Protein 1LKK (pdb70)

GO terms:
  GO:0005515 protein binding (F, IPI)
  GO:0004713 protein tyrosine kinase activity (F, IDA)
  GO:0004715 non-membrane spanning protein tyrosine kinase activity (F, IDA)
  GO:0005737 cytoplasm (C, IDA)
  GO:0005886 plasma membrane (C, IDA)
  GO:0042110 T cell activation (P, IDA)
  GO:0160162 CD27 signaling pathway (P, IDA)
  GO:0050852 T cell receptor signaling pathway (P, IDA)
  GO:0051132 NK T cell activation (P, IDA)
  GO:0016004 phospholipase activator activity (F, IDA)
  GO:0035556 intracellular signal transduction (P, IMP)
  GO:0043274 phospholipase binding (F, IPI)
  GO:0019903 protein phosphatase binding (F, IPI)
  GO:0001772 immunological synapse (C, IDA)
  GO:0038094 Fc-gamma receptor signaling pathway (P, IDA)
  GO:0005886 plasma membrane (C, EXP)
  GO:0004713 protein tyrosine kinase activity (F, EXP)
  GO:0004713 protein tyrosine kinase activity (F, TAS)
  GO:0005829 cytosol (C, TAS)
  GO:0005886 plasma membrane (C, TAS)

Foldseek 3Di:
DPDDLQEDAAQDPVVQFVQCPDPPHDAQAKHKYQDPVDHPFIKIWGWHQDPPPGIGIDIATWDADVPAWTDRDPVDIGRDVVVVLVVQQVPVVPPRHRRDHYRDD

Radius of gyration: 13.08 Å; Cα contacts (8 Å, |Δi|>4): 204; chains: 2; bounding box: 32×37×24 Å

Secondary structure (DSSP, 8-state):
----TTB-TT--HHHHHHHHTSTT--TT-EEEEE-SSSTT-EEEEEEEEETTTEEEEEEEEEEEPTTS-EESSTTS-BSSHHHHHHHHHH--TTSSS---SBPP-/---

B-factor: mean 12.88, std 8.31, range [5.2, 56.22]

Nearest PDB structures (foldseek):
  1ijr-assembly1_A  TM=9.913E-01  e=4.663E-19  Homo sapiens
  1x27-assembly1_F  TM=9.809E-01  e=3.642E-19  Homo sapiens
  1qcf-assembly1_A  TM=9.757E-01  e=7.252E-16  Homo sapiens
  4tzi-assembly1_A  TM=9.577E-01  e=8.205E-16  Mus musculus
  7yqe-assembly2_B  TM=9.659E-01  e=5.818E-14  Homo sapiens

Sequence (108 aa)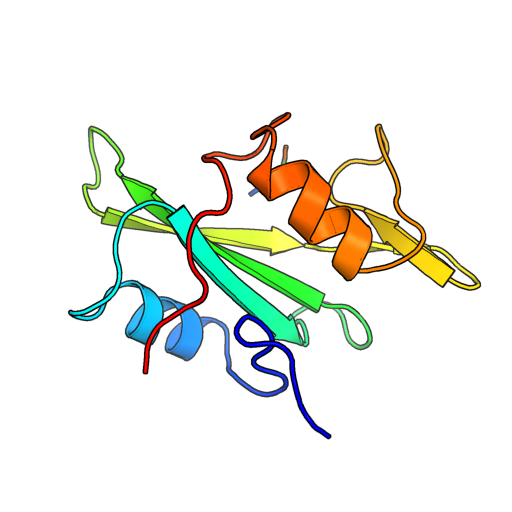:
LEPEPWFFKNLSRKDAERQLLAPGNTHGSFLIRESESTAGSFSLSVRDFDQNQGEVVKHYKIRNLDNGGFYISPRITFPGLHELVRHYTNASDGLCTRLSRPCQTEEI

CATH classification: 3.30.505.10

Structure (mmCIF, N/CA/C/O backbone):
data_1LKK
#
_entry.id   1LKK
#
_cell.length_a   81.840
_cell.length_b   45.040
_cell.length_c   26.750
_cell.angle_alpha   90.00
_cell.angle_beta   90.00
_cell.angle_gamma   90.00
#
_symmetry.space_group_name_H-M   'P 21 21 21'
#
loop_
_entity.id
_entity.type
_entity.pdbx_description
1 polymer 'HUMAN P56 TYROSINE KINASE'
2 polymer 'PHOSPHOTYROSYL PEPTIDE AC-PTYR-GLU-GLU-ILE'
3 non-polymer 'ACETYL GROUP'
4 water water
#
loop_
_atom_site.group_PDB
_atom_site.id
_atom_site.type_symbol
_atom_site.label_atom_id
_atom_site.label_alt_id
_atom_site.label_comp_id
_atom_site.label_asym_id
_atom_site.label_entity_id
_atom_site.label_seq_id
_atom_site.pdbx_PDB_ins_code
_atom_site.Cartn_x
_atom_site.Cartn_y
_atom_site.Cartn_z
_atom_site.occupancy
_atom_site.B_iso_or_equiv
_atom_site.auth_seq_id
_atom_site.auth_comp_id
_atom_site.auth_asym_id
_atom_site.auth_atom_id
_atom_site.pdbx_PDB_model_num
ATOM 1 N N . LEU A 1 1 ? 49.672 7.391 11.364 1.00 20.16 122 LEU A N 1
ATOM 2 C CA . LEU A 1 1 ? 50.030 7.561 12.734 1.00 20.25 122 LEU A CA 1
ATOM 3 C C . LEU A 1 1 ? 48.886 7.480 13.726 1.00 16.62 122 LEU A C 1
ATOM 4 O O . LEU A 1 1 ? 47.816 8.070 13.517 1.00 15.23 122 LEU A O 1
ATOM 22 N N . GLU A 1 2 ? 49.124 6.750 14.812 1.00 14.09 123 GLU A N 1
ATOM 23 C CA . GLU A 1 2 ? 48.215 6.514 15.890 1.00 12.65 123 GLU A CA 1
ATOM 24 C C . GLU A 1 2 ? 46.790 6.330 15.399 1.00 10.88 123 GLU A C 1
ATOM 25 O O . GLU A 1 2 ? 45.875 7.059 15.809 1.00 10.93 123 GLU A O 1
ATOM 37 N N . PRO A 1 3 ? 46.576 5.340 14.522 1.00 9.86 124 PRO A N 1
ATOM 38 C CA . PRO A 1 3 ? 45.182 5.138 14.041 1.00 8.89 124 PRO A CA 1
ATOM 39 C C . PRO A 1 3 ? 44.244 4.845 15.208 1.00 8.67 124 PRO A C 1
ATOM 40 O O . PRO A 1 3 ? 44.593 4.143 16.165 1.00 8.98 124 PRO A O 1
ATOM 51 N N . GLU A 1 4 ? 42.999 5.278 15.045 1.00 8.13 125 GLU A N 1
ATOM 52 C CA . GLU A 1 4 ? 41.898 4.881 15.933 1.00 7.86 125 GLU A CA 1
ATOM 53 C C . GLU A 1 4 ? 41.714 3.371 15.867 1.00 7.33 125 GLU A C 1
ATOM 54 O O . GLU A 1 4 ? 42.090 2.723 14.878 1.00 6.78 125 GLU A O 1
ATOM 66 N N . PRO A 1 5 ? 41.139 2.763 16.914 1.00 7.52 126 PRO A N 1
ATOM 67 C CA . PRO A 1 5 ? 41.020 1.295 16.924 1.00 7.65 126 PRO A CA 1
ATOM 68 C C . PRO A 1 5 ? 40.245 0.755 15.745 1.00 6.70 126 PRO A C 1
ATOM 69 O O . PRO A 1 5 ? 40.439 -0.402 15.356 1.00 7.76 126 PRO A O 1
ATOM 80 N N . TRP A 1 6 ? 39.335 1.537 15.160 1.00 6.34 127 TRP A N 1
ATOM 81 C CA . TRP A 1 6 ? 38.528 1.168 14.036 1.00 6.26 127 TRP A CA 1
ATOM 82 C C . TRP A 1 6 ? 39.168 1.429 12.681 1.00 6.05 127 TRP A C 1
ATOM 83 O O . TRP A 1 6 ? 38.577 1.044 11.658 1.00 6.42 127 TRP A O 1
ATOM 104 N N . PHE A 1 7 ? 40.312 2.111 12.616 1.00 6.10 128 PHE A N 1
ATOM 105 C CA . PHE A 1 7 ? 40.870 2.539 11.336 1.00 6.09 128 PHE A CA 1
ATOM 106 C C . PHE A 1 7 ? 41.948 1.556 10.846 1.00 6.07 128 PHE A C 1
ATOM 107 O O . PHE A 1 7 ? 43.015 1.459 11.467 1.00 6.46 128 PHE A O 1
ATOM 124 N N . PHE A 1 8 ? 41.667 0.908 9.728 1.00 6.02 129 PHE A N 1
ATOM 125 C CA . PHE A 1 8 ? 42.531 -0.096 9.096 1.00 5.97 129 PHE A CA 1
ATOM 126 C C . PHE A 1 8 ? 42.863 0.376 7.673 1.00 6.51 129 PHE A C 1
ATOM 127 O O . PHE A 1 8 ? 42.213 -0.021 6.701 1.00 6.75 129 PHE A O 1
ATOM 144 N N . LYS A 1 9 ? 43.804 1.320 7.573 1.00 6.75 130 LYS A N 1
ATOM 145 C CA . LYS A 1 9 ? 44.053 2.083 6.360 1.00 7.29 130 LYS A CA 1
ATOM 146 C C . LYS A 1 9 ? 44.075 1.226 5.099 1.00 7.12 130 LYS A C 1
ATOM 147 O O . LYS A 1 9 ? 43.422 1.564 4.096 1.00 7.85 130 LYS A O 1
ATOM 166 N N . ASN A 1 10 ? 44.943 0.241 5.084 1.00 7.01 131 ASN A N 1
ATOM 167 C CA . ASN A 1 10 ? 45.328 -0.526 3.924 1.00 8.08 131 ASN A CA 1
ATOM 168 C C . ASN A 1 10 ? 44.715 -1.917 3.842 1.00 7.62 131 ASN A C 1
ATOM 169 O O . ASN A 1 10 ? 45.111 -2.738 2.998 1.00 9.78 131 ASN A O 1
ATOM 180 N N . LEU A 1 11 ? 43.756 -2.208 4.720 1.00 6.77 132 LEU A N 1
ATOM 181 C CA . LEU A 1 11 ? 43.139 -3.539 4.720 1.00 6.60 132 LEU A CA 1
ATOM 182 C C . LEU A 1 11 ? 42.153 -3.642 3.576 1.00 6.26 132 LEU A C 1
ATOM 183 O O . LEU A 1 11 ? 41.268 -2.762 3.411 1.00 7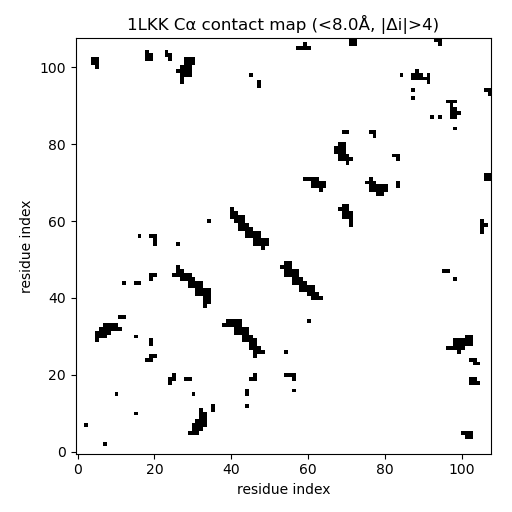.82 132 LEU A O 1
ATOM 199 N N . SER A 1 12 ? 42.207 -4.717 2.813 1.00 6.05 133 SER A N 1
ATOM 200 C CA . SER A 1 12 ? 41.311 -4.944 1.695 1.00 6.16 133 SER A CA 1
ATOM 201 C C . SER A 1 12 ? 39.889 -5.264 2.152 1.00 5.53 133 SER A C 1
ATOM 202 O O . SER A 1 12 ? 39.653 -5.687 3.288 1.00 5.92 133 SER A O 1
ATOM 210 N N . ARG A 1 13 ? 38.938 -5.185 1.210 1.00 6.02 134 ARG A N 1
ATOM 211 C CA . ARG A 1 13 ? 37.561 -5.644 1.473 1.00 6.21 134 ARG A CA 1
ATOM 212 C C . ARG A 1 13 ? 37.537 -7.086 1.952 1.00 5.72 134 ARG A C 1
ATOM 213 O O . ARG A 1 13 ? 36.871 -7.418 2.954 1.00 6.14 134 ARG A O 1
ATOM 252 N N . LYS A 1 14 ? 38.225 -7.987 1.254 1.00 5.90 135 LYS A N 1
ATOM 253 C CA . LYS A 1 14 ? 38.185 -9.391 1.638 1.00 6.11 135 LYS A CA 1
ATOM 254 C C . LYS A 1 14 ? 38.844 -9.670 2.979 1.00 5.93 135 LYS A C 1
ATOM 255 O O . LYS A 1 14 ? 38.343 -10.491 3.752 1.00 6.04 135 LYS A O 1
ATOM 274 N N . ASP A 1 15 ? 39.976 -9.005 3.271 1.00 5.65 136 ASP A N 1
ATOM 275 C CA . ASP A 1 15 ? 40.586 -9.211 4.595 1.00 5.48 136 ASP A CA 1
ATOM 276 C C . ASP A 1 15 ? 39.742 -8.602 5.702 1.00 5.71 136 ASP A C 1
ATOM 277 O O . ASP A 1 15 ? 39.710 -9.114 6.823 1.00 6.20 136 ASP A O 1
ATOM 286 N N . ALA A 1 16 ? 39.019 -7.505 5.418 1.00 5.81 137 ALA A N 1
ATOM 287 C CA . ALA A 1 16 ? 38.071 -6.940 6.410 1.00 5.88 137 ALA A CA 1
ATOM 288 C C . ALA A 1 16 ? 36.980 -7.968 6.725 1.00 5.79 137 ALA A C 1
ATOM 289 O O . ALA A 1 16 ? 36.625 -8.173 7.885 1.00 5.89 137 ALA A O 1
ATOM 296 N N . GLU A 1 17 ? 36.412 -8.586 5.680 1.00 6.00 138 GLU A N 1
ATOM 297 C CA . GLU A 1 17 ? 35.412 -9.638 5.909 1.00 6.20 138 GLU A CA 1
ATOM 298 C C . GLU A 1 17 ? 36.003 -10.770 6.747 1.00 6.31 138 GLU A C 1
ATOM 299 O O . GLU A 1 17 ? 35.389 -11.259 7.706 1.00 6.75 138 GLU A O 1
ATOM 311 N N . ARG A 1 18 ? 37.204 -11.194 6.369 1.00 6.21 139 ARG A N 1
ATOM 312 C CA . ARG A 1 18 ? 37.868 -12.320 7.016 1.00 6.63 139 ARG A CA 1
ATOM 313 C C . ARG A 1 18 ? 38.043 -12.070 8.507 1.00 6.39 139 ARG A C 1
ATOM 314 O O . ARG A 1 18 ? 37.787 -12.927 9.355 1.00 7.38 139 ARG A O 1
ATOM 335 N N . GLN A 1 19 ? 38.543 -10.871 8.853 1.00 6.47 140 GLN A N 1
ATOM 336 C CA . GLN A 1 19 ? 38.814 -10.544 10.250 1.00 6.49 140 GLN A CA 1
ATOM 337 C C . GLN A 1 19 ? 37.553 -10.280 11.024 1.00 6.27 140 GLN A C 1
ATOM 338 O O . GLN A 1 19 ? 37.378 -10.763 12.162 1.00 7.21 140 GLN A O 1
ATOM 352 N N . LEU A 1 20 ? 36.583 -9.570 10.440 1.00 5.82 141 LEU A N 1
ATOM 353 C CA . LEU A 1 20 ? 35.335 -9.303 11.155 1.00 6.35 141 LEU A CA 1
ATOM 354 C C . LEU A 1 20 ? 34.567 -10.578 11.468 1.00 6.47 141 LEU A C 1
ATOM 355 O O . LEU A 1 20 ? 33.854 -10.624 12.475 1.00 7.68 141 LEU A O 1
ATOM 371 N N . LEU A 1 21 ? 34.676 -11.591 10.605 1.00 6.23 142 LEU A N 1
ATOM 372 C CA . LEU A 1 21 ? 33.979 -12.864 10.788 1.00 7.25 142 LEU A CA 1
ATOM 373 C C . LEU A 1 21 ? 34.747 -13.837 11.654 1.00 7.67 142 LEU A C 1
ATOM 374 O O . LEU A 1 21 ? 34.242 -14.939 11.941 1.00 9.48 142 LEU A O 1
ATOM 390 N N . ALA A 1 22 ? 35.960 -13.503 12.063 1.00 7.51 143 ALA A N 1
ATOM 391 C CA . ALA A 1 22 ? 36.802 -14.390 12.855 1.00 7.92 143 ALA A CA 1
ATOM 392 C C . ALA A 1 22 ? 36.459 -14.307 14.333 1.00 8.72 143 ALA A C 1
ATOM 393 O O . ALA A 1 22 ? 35.832 -13.344 14.800 1.00 9.01 143 ALA A O 1
ATOM 400 N N . PRO A 1 23 ? 36.862 -15.321 15.099 1.00 10.36 144 PRO A N 1
ATOM 401 C CA . PRO A 1 23 ? 36.663 -15.290 16.551 1.00 10.35 144 PRO A CA 1
ATOM 402 C C . PRO A 1 23 ? 37.214 -14.035 17.190 1.00 9.39 144 PRO A C 1
ATOM 403 O O . PRO A 1 23 ? 38.239 -13.489 16.786 1.00 10.33 144 PRO A O 1
ATOM 414 N N . GLY A 1 24 ? 36.526 -13.563 18.234 1.00 9.20 145 GLY A N 1
ATOM 415 C CA . GLY A 1 24 ? 36.837 -12.350 18.930 1.0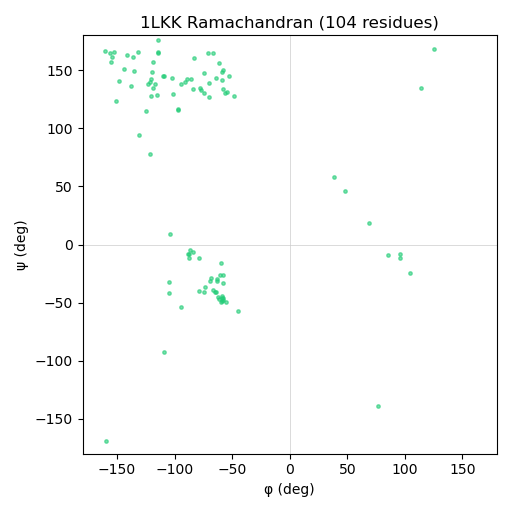0 10.26 145 GLY A CA 1
ATOM 416 C C . GLY A 1 24 ? 36.037 -11.146 18.454 1.00 10.35 145 GLY A C 1
ATOM 417 O O . GLY A 1 24 ? 36.096 -10.087 19.106 1.00 11.29 145 GLY A O 1
ATOM 421 N N . ASN A 1 25 ? 35.352 -11.284 17.340 1.00 9.75 146 ASN A N 1
ATOM 422 C CA . ASN A 1 25 ? 34.445 -10.268 16.810 1.00 9.48 146 ASN A CA 1
ATOM 423 C C . ASN A 1 25 ? 33.025 -10.797 16.848 1.00 9.80 146 ASN A C 1
ATOM 424 O O . ASN A 1 25 ? 32.774 -11.991 17.015 1.00 12.22 146 ASN A O 1
ATOM 435 N N . THR A 1 26 ? 32.069 -9.883 16.677 1.00 10.39 147 THR A N 1
ATOM 436 C CA . THR A 1 26 ? 30.659 -10.270 16.828 1.00 11.18 147 THR A CA 1
ATOM 437 C C . THR A 1 26 ? 29.760 -9.279 16.120 1.00 10.81 147 THR A C 1
ATOM 438 O O . THR A 1 26 ? 30.207 -8.436 15.345 1.00 9.99 147 THR A O 1
ATOM 449 N N . HIS A 1 27 ? 28.459 -9.383 16.354 1.00 13.02 148 HIS A N 1
ATOM 450 C CA . HIS A 1 27 ? 27.483 -8.473 15.766 1.00 13.35 148 HIS A CA 1
ATOM 451 C C . HIS A 1 27 ? 27.838 -7.024 16.074 1.00 10.34 148 HIS A C 1
ATOM 452 O O . HIS A 1 27 ? 28.082 -6.642 17.210 1.00 12.63 148 HIS A O 1
ATOM 466 N N . GLY A 1 28 ? 27.824 -6.175 15.035 1.00 8.48 149 GLY A N 1
ATOM 467 C CA . GLY A 1 28 ? 28.148 -4.775 15.210 1.00 8.54 149 GLY A CA 1
ATOM 468 C C . GLY A 1 28 ? 29.626 -4.456 15.143 1.00 7.03 149 GLY A C 1
ATOM 469 O O . GLY A 1 28 ? 30.000 -3.263 15.138 1.00 8.05 149 GLY A O 1
ATOM 473 N N . SER A 1 29 ? 30.503 -5.457 15.118 1.00 6.71 150 SER A N 1
ATOM 474 C CA . SER A 1 29 ? 31.944 -5.162 14.990 1.00 6.45 150 SER A CA 1
ATOM 475 C C . SER A 1 29 ? 32.210 -4.512 13.638 1.00 5.97 150 SER A C 1
ATOM 476 O O . SER A 1 29 ? 31.550 -4.818 12.625 1.00 6.59 150 SER A O 1
ATOM 484 N N . PHE A 1 30 ? 33.136 -3.557 13.608 1.00 5.81 151 PHE A N 1
ATOM 485 C CA . PHE A 1 30 ? 33.288 -2.734 12.397 1.00 5.59 151 PHE A CA 1
ATOM 486 C C . PHE A 1 30 ? 34.702 -2.195 12.250 1.00 5.45 151 PHE A C 1
ATOM 487 O O . PHE A 1 30 ? 35.522 -2.188 13.167 1.00 5.86 151 PHE A O 1
ATOM 504 N N . LEU A 1 31 ? 34.961 -1.701 11.029 1.00 5.22 152 LEU A N 1
ATOM 505 C CA . LEU A 1 31 ? 36.184 -0.975 10.736 1.00 5.32 152 LEU A CA 1
ATOM 506 C C . LEU A 1 31 ? 35.913 -0.037 9.540 1.00 5.24 152 LEU A C 1
ATOM 507 O O . LEU A 1 31 ? 34.932 -0.195 8.808 1.00 5.40 152 LEU A O 1
ATOM 523 N N . ILE A 1 32 ? 36.796 0.945 9.403 1.00 5.56 153 ILE A N 1
ATOM 524 C CA . ILE A 1 32 ? 36.868 1.823 8.240 1.00 5.38 153 ILE A CA 1
ATOM 525 C C . ILE A 1 32 ? 38.242 1.641 7.597 1.00 5.26 153 ILE A C 1
ATOM 526 O O . ILE A 1 32 ? 39.252 1.550 8.305 1.00 5.75 153 ILE A O 1
ATOM 542 N N . ARG A 1 33 ? 38.240 1.522 6.270 1.00 5.27 154 ARG A N 1
ATOM 543 C CA . ARG A 1 33 ? 39.424 1.264 5.473 1.00 5.65 154 ARG A CA 1
ATOM 544 C C . ARG A 1 33 ? 39.415 2.162 4.245 1.00 5.49 154 ARG A C 1
ATOM 545 O O . ARG A 1 33 ? 38.338 2.679 3.854 1.00 5.91 154 ARG A O 1
ATOM 566 N N . GLU A 1 34 ? 40.549 2.360 3.590 1.00 5.70 155 GLU A N 1
ATOM 567 C CA . GLU A 1 34 ? 40.510 3.028 2.272 1.00 6.15 155 GLU A CA 1
ATOM 568 C C . GLU A 1 34 ? 39.627 2.219 1.336 1.00 5.91 155 GLU A C 1
ATOM 569 O O . GLU A 1 34 ? 39.665 0.987 1.320 1.00 7.35 155 GLU A O 1
ATOM 581 N N . SER A 1 35 ? 38.856 2.909 0.503 1.00 5.96 156 SER A N 1
ATOM 582 C CA . SER A 1 35 ? 38.009 2.239 -0.484 1.00 6.14 156 SER A CA 1
ATOM 583 C C . SER A 1 35 ? 38.875 1.608 -1.588 1.00 6.40 156 SER A C 1
ATOM 584 O O . SER A 1 35 ? 39.778 2.247 -2.120 1.00 7.41 156 SER A O 1
ATOM 592 N N . GLU A 1 36 ? 38.494 0.397 -1.993 1.00 6.44 157 GLU A N 1
ATOM 593 C CA . GLU A 1 36 ? 39.066 -0.234 -3.177 1.00 7.22 157 GLU A CA 1
ATOM 594 C C . GLU A 1 36 ? 38.310 0.143 -4.442 1.00 7.33 157 GLU A C 1
ATOM 595 O O . GLU A 1 36 ? 38.770 -0.167 -5.550 1.00 10.22 157 GLU A O 1
ATOM 607 N N . SER A 1 37 ? 37.181 0.829 -4.309 1.00 6.73 158 SER A N 1
ATOM 608 C CA . SER A 1 37 ? 36.358 1.182 -5.461 1.00 6.70 158 SER A CA 1
ATOM 609 C C . SER A 1 37 ? 36.465 2.650 -5.860 1.00 7.01 158 SER A C 1
ATOM 610 O O . SER A 1 37 ? 36.347 2.959 -7.065 1.00 7.59 158 SER A O 1
ATOM 618 N N . THR A 1 38 ? 36.678 3.535 -4.912 1.00 7.74 159 THR A N 1
ATOM 619 C CA . THR A 1 38 ? 36.652 4.978 -5.119 1.00 8.08 159 THR A CA 1
ATOM 620 C C . THR A 1 38 ? 37.894 5.626 -4.502 1.00 7.70 159 THR A C 1
ATOM 621 O O . THR A 1 38 ? 37.979 5.807 -3.296 1.00 8.23 159 THR A O 1
ATOM 632 N N . ALA A 1 39 ? 38.912 5.806 -5.349 1.00 7.93 160 ALA A N 1
ATOM 633 C CA . ALA A 1 39 ? 40.214 6.274 -4.878 1.00 8.27 160 ALA A CA 1
ATOM 634 C C . ALA A 1 39 ? 40.061 7.602 -4.139 1.00 7.94 160 ALA A C 1
ATOM 635 O O . ALA A 1 39 ? 39.431 8.542 -4.658 1.00 9.67 160 ALA A O 1
ATOM 642 N N . GLY A 1 40 ? 40.639 7.694 -2.958 1.00 7.70 161 GLY A N 1
ATOM 643 C CA . GLY A 1 40 ? 40.585 8.903 -2.150 1.00 7.98 161 GLY A CA 1
ATOM 644 C C . GLY A 1 40 ? 39.491 8.925 -1.105 1.00 7.28 161 GLY A C 1
ATOM 645 O O . GLY A 1 40 ? 39.454 9.855 -0.289 1.00 7.62 161 GLY A O 1
ATOM 649 N N . SER A 1 41 ? 38.605 7.936 -1.133 1.00 7.09 162 SER A N 1
ATOM 650 C CA . SER A 1 41 ? 37.507 7.804 -0.205 1.00 6.62 162 SER A CA 1
ATOM 651 C C . SER A 1 41 ? 37.682 6.548 0.672 1.00 6.01 162 SER A C 1
ATOM 652 O O . SER A 1 41 ? 38.634 5.783 0.473 1.00 6.16 162 SER A O 1
ATOM 665 N N . PHE A 1 42 ? 36.771 6.388 1.617 1.00 6.11 163 PHE A N 1
ATOM 666 C CA . PHE A 1 42 ? 36.785 5.308 2.580 1.00 5.59 163 PHE A CA 1
ATOM 667 C C . PHE A 1 42 ? 35.537 4.423 2.487 1.00 5.63 163 PHE A C 1
ATOM 668 O O . PHE A 1 42 ? 34.489 4.854 1.985 1.00 6.81 163 PHE A O 1
ATOM 685 N N . SER A 1 43 ? 35.685 3.194 2.975 1.00 5.49 164 SER A N 1
ATOM 686 C CA . SER A 1 43 ? 34.594 2.235 3.088 1.00 5.33 164 SER A CA 1
ATOM 687 C C . SER A 1 43 ? 34.418 1.818 4.557 1.00 5.20 164 SER A C 1
ATOM 688 O O . SER A 1 43 ? 35.403 1.644 5.270 1.00 5.76 164 SER A O 1
ATOM 696 N N . LEU A 1 44 ? 33.154 1.650 4.928 1.00 5.23 165 LEU A N 1
ATOM 697 C CA . LEU A 1 44 ? 32.772 1.121 6.251 1.00 5.32 165 LEU A CA 1
ATOM 698 C C . LEU A 1 44 ? 32.388 -0.368 6.085 1.00 5.58 165 LEU A C 1
ATOM 699 O O . LEU A 1 44 ? 31.554 -0.683 5.236 1.00 6.38 165 LEU A O 1
ATOM 715 N N . SER A 1 45 ? 32.964 -1.206 6.920 1.00 5.51 166 SER A N 1
ATOM 716 C CA . SER A 1 45 ? 32.649 -2.645 6.926 1.00 5.59 166 SER A CA 1
ATOM 717 C C . SER A 1 45 ? 32.109 -3.011 8.316 1.00 5.53 166 SER A C 1
ATOM 718 O O . SER A 1 45 ? 32.732 -2.673 9.323 1.00 6.14 166 SER A O 1
ATOM 726 N N . VAL A 1 46 ? 30.940 -3.652 8.348 1.00 6.27 167 VAL A N 1
ATOM 727 C CA . VAL A 1 46 ? 30.262 -3.966 9.608 1.00 6.58 167 VAL A CA 1
ATOM 728 C C . VAL A 1 46 ? 29.687 -5.382 9.582 1.00 6.27 167 VAL A C 1
ATOM 729 O O . VAL A 1 46 ? 29.074 -5.809 8.598 1.00 7.50 167 VAL A O 1
ATOM 742 N N . ARG A 1 47 ? 29.871 -6.098 10.689 1.00 7.15 168 ARG A N 1
ATOM 743 C CA . ARG A 1 47 ? 29.303 -7.434 10.839 1.00 7.33 168 ARG A CA 1
ATOM 744 C C . ARG A 1 47 ? 27.856 -7.362 11.326 1.00 7.99 168 ARG A C 1
ATOM 745 O O . ARG A 1 47 ? 27.538 -6.618 12.275 1.00 9.07 168 ARG A O 1
ATOM 766 N N . ASP A 1 48 ? 27.001 -8.129 10.691 1.00 9.85 169 ASP A N 1
ATOM 767 C CA . ASP A 1 48 ? 25.560 -8.160 11.022 1.00 12.68 169 ASP A CA 1
ATOM 768 C C . ASP A 1 48 ? 25.110 -9.606 11.158 1.00 16.92 169 ASP A C 1
ATOM 769 O O . ASP A 1 48 ? 25.837 -10.539 10.869 1.00 19.61 169 ASP A O 1
ATOM 778 N N . PHE A 1 49 ? 23.924 -9.793 11.742 1.00 19.76 170 PHE A N 1
ATOM 779 C CA . PHE A 1 49 ? 23.392 -11.155 11.930 1.00 21.93 170 PHE A CA 1
ATOM 780 C C . PHE A 1 49 ? 21.991 -11.181 11.267 1.00 23.75 170 PHE A C 1
ATOM 781 O O . PHE A 1 49 ? 21.196 -10.291 11.604 1.00 24.28 170 PHE A O 1
ATOM 798 N N . ASP A 1 50 ? 21.879 -11.974 10.236 1.00 27.72 171 ASP A N 1
ATOM 799 C CA . ASP A 1 50 ? 20.675 -12.117 9.411 1.00 29.96 171 ASP A CA 1
ATOM 800 C C . ASP A 1 50 ? 19.940 -13.410 9.785 1.00 31.58 171 ASP A C 1
ATOM 801 O O . ASP A 1 50 ? 20.599 -14.401 10.124 1.00 33.49 171 ASP A O 1
ATOM 810 N N . GLN A 1 51 ? 18.625 -13.377 9.771 1.00 35.17 172 GLN A N 1
ATOM 811 C CA . GLN A 1 51 ? 17.802 -14.555 10.064 1.00 37.45 172 GLN A CA 1
ATOM 812 C C . GLN A 1 51 ? 18.138 -15.696 9.091 1.00 38.62 172 GLN A C 1
ATOM 813 O O . GLN A 1 51 ? 17.984 -16.871 9.423 1.00 41.68 172 GLN A O 1
ATOM 827 N N . ASN A 1 52 ? 18.489 -15.321 7.866 1.00 41.51 173 ASN A N 1
ATOM 828 C CA . ASN A 1 52 ? 18.639 -16.294 6.784 1.00 42.42 173 ASN A CA 1
ATOM 829 C C . ASN A 1 52 ? 20.080 -16.752 6.622 1.00 41.96 173 ASN A C 1
ATOM 830 O O . ASN A 1 52 ? 20.355 -17.948 6.465 1.00 44.60 173 ASN A O 1
ATOM 841 N N . GLN A 1 53 ? 20.984 -15.785 6.465 1.00 40.83 174 GLN A N 1
ATOM 842 C CA . GLN A 1 53 ? 22.360 -16.052 6.146 1.00 39.66 174 GLN A CA 1
ATOM 843 C C . GLN A 1 53 ? 23.236 -16.293 7.351 1.00 38.48 174 GLN A C 1
ATOM 844 O O . GLN A 1 53 ? 24.422 -16.616 7.208 1.00 37.89 174 GLN A O 1
ATOM 858 N N . GLY A 1 54 ? 22.725 -16.010 8.553 1.00 34.57 175 GLY A N 1
ATOM 859 C CA . GLY A 1 54 ? 23.596 -16.060 9.733 1.00 32.05 175 GLY A CA 1
ATOM 860 C C . GLY A 1 54 ? 24.494 -14.846 9.812 1.00 30.07 175 GLY A C 1
ATOM 861 O O . GLY A 1 54 ? 24.088 -13.704 9.577 1.00 27.15 175 GLY A O 1
ATOM 865 N N . GLU A 1 55 ? 25.753 -15.047 10.187 1.00 24.21 176 GLU A N 1
ATOM 866 C CA . GLU A 1 55 ? 26.665 -13.880 10.299 1.00 22.80 176 GLU A CA 1
ATOM 867 C C . GLU A 1 55 ? 27.122 -13.465 8.889 1.00 19.41 176 GLU A C 1
ATOM 868 O O 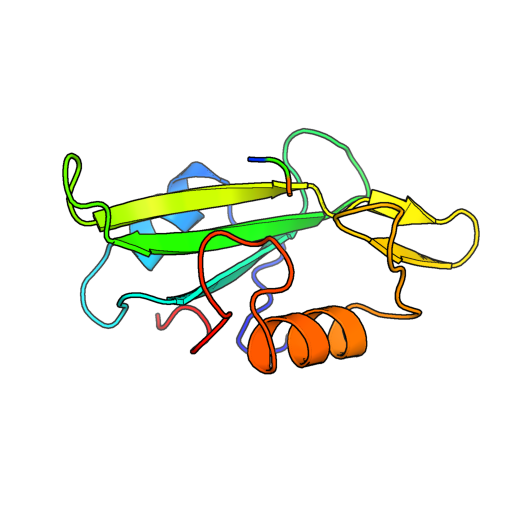. GLU A 1 55 ? 27.595 -14.293 8.121 1.00 18.44 176 GLU A O 1
ATOM 880 N N . VAL A 1 56 ? 27.090 -12.176 8.621 1.00 14.74 177 VAL A N 1
ATOM 881 C CA . VAL A 1 56 ? 27.559 -11.633 7.338 1.00 14.84 177 VAL A CA 1
ATOM 882 C C . VAL A 1 56 ? 28.287 -10.307 7.571 1.00 11.55 177 VAL A C 1
ATOM 883 O O . VAL A 1 56 ? 28.158 -9.725 8.646 1.00 12.62 177 VAL A O 1
ATOM 896 N N . VAL A 1 57 ? 29.053 -9.842 6.618 1.00 9.80 178 VAL A N 1
ATOM 897 C CA . VAL A 1 57 ? 29.656 -8.507 6.639 1.00 8.24 178 VAL A CA 1
ATOM 898 C C . VAL A 1 57 ? 29.075 -7.678 5.485 1.00 7.59 178 VAL A C 1
ATOM 899 O O . VAL A 1 57 ? 28.990 -8.141 4.349 1.00 10.19 178 VAL A O 1
ATOM 912 N N . LYS A 1 58 ? 28.605 -6.497 5.819 1.00 7.07 179 LYS A N 1
ATOM 913 C CA . LYS A 1 58 ? 28.058 -5.519 4.911 1.00 6.82 179 LYS A CA 1
ATOM 914 C C . LYS A 1 58 ? 29.015 -4.340 4.788 1.00 6.29 179 LYS A C 1
ATOM 915 O O . LYS A 1 58 ? 29.683 -3.984 5.764 1.00 7.58 179 LYS A O 1
ATOM 934 N N . HIS A 1 59 ? 29.073 -3.765 3.593 1.00 6.09 180 HIS A N 1
ATOM 935 C CA . HIS A 1 59 ? 29.977 -2.643 3.333 1.00 5.79 180 HIS A CA 1
ATOM 936 C C . HIS A 1 59 ? 29.162 -1.433 2.858 1.00 5.84 180 HIS A C 1
ATOM 937 O O . HIS A 1 59 ? 28.258 -1.591 2.021 1.00 6.41 180 HIS A O 1
ATOM 951 N N . TYR A 1 60 ? 29.541 -0.252 3.325 1.00 5.95 181 TYR A N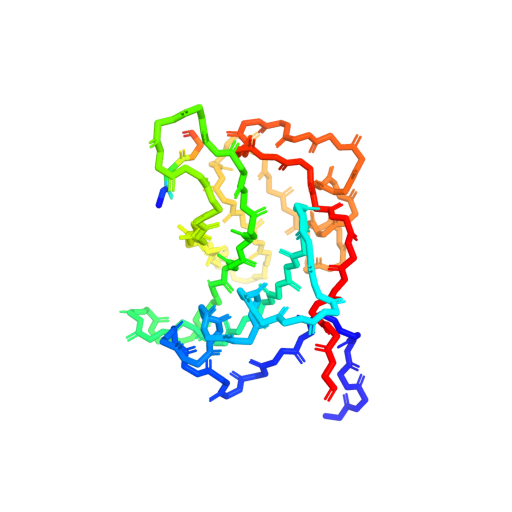 1
ATOM 952 C CA . TYR A 1 60 ? 28.934 1.014 2.933 1.00 6.13 181 TYR A CA 1
ATOM 953 C C . TYR A 1 60 ? 29.995 1.949 2.370 1.00 5.92 181 TYR A C 1
ATOM 954 O O . TYR A 1 60 ? 31.088 2.061 2.936 1.00 6.62 181 TYR A O 1
ATOM 972 N N . LYS A 1 61 ? 29.673 2.654 1.296 1.00 6.22 182 LYS A N 1
ATOM 973 C CA . LYS A 1 61 ? 30.552 3.710 0.805 1.00 6.40 182 LYS A CA 1
ATOM 974 C C . LYS A 1 61 ? 30.447 4.937 1.711 1.00 6.53 182 LYS A C 1
ATOM 975 O O . LYS A 1 61 ? 29.333 5.420 1.976 1.00 7.87 182 LYS A O 1
ATOM 994 N N . ILE A 1 62 ? 31.574 5.466 2.148 1.00 6.21 183 ILE A N 1
ATOM 995 C CA . ILE A 1 62 ? 31.590 6.794 2.778 1.00 6.40 183 ILE A CA 1
ATOM 996 C C . ILE A 1 62 ? 31.990 7.801 1.699 1.00 6.70 183 ILE A C 1
ATOM 997 O O . ILE A 1 62 ? 33.063 7.704 1.083 1.00 7.20 183 IL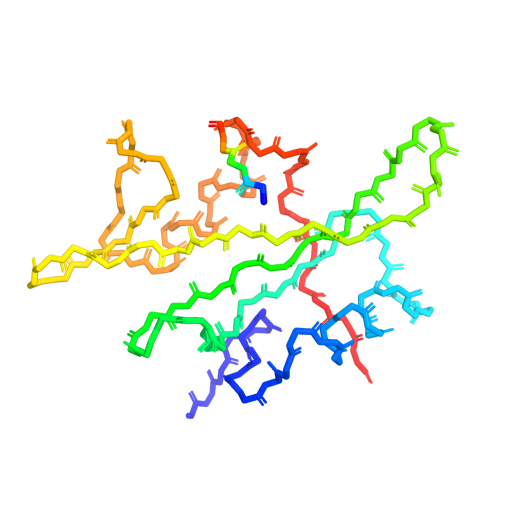E A O 1
ATOM 1013 N N . ARG A 1 63 ? 31.072 8.712 1.398 1.00 7.52 184 ARG A N 1
ATOM 1014 C CA . ARG A 1 63 ? 31.277 9.736 0.361 1.00 8.27 184 ARG A CA 1
ATOM 1015 C C . ARG A 1 63 ? 32.015 10.944 0.980 1.00 7.77 184 ARG A C 1
ATOM 1016 O O . ARG A 1 63 ? 31.715 11.355 2.118 1.00 8.61 184 ARG A O 1
ATOM 1037 N N . ASN A 1 64 ? 32.915 11.536 0.226 1.00 8.18 185 ASN A N 1
ATOM 1038 C CA . ASN A 1 64 ? 33.602 12.774 0.609 1.00 8.48 185 ASN A CA 1
ATOM 1039 C C . ASN A 1 64 ? 32.807 13.983 0.085 1.00 9.15 185 ASN A C 1
ATOM 1040 O O . ASN A 1 64 ? 32.296 13.957 -1.028 1.00 12.47 185 ASN A O 1
ATOM 1051 N N . LEU A 1 65 ? 32.722 15.024 0.904 1.00 9.05 186 LEU A N 1
ATOM 1052 C CA . LEU A 1 65 ? 32.251 16.335 0.469 1.00 9.49 186 LEU A CA 1
ATOM 1053 C C . LEU A 1 65 ? 33.462 17.146 -0.039 1.00 9.72 186 LEU A C 1
ATOM 1054 O O . LEU A 1 65 ? 34.533 17.103 0.534 1.00 9.72 186 LEU A O 1
ATOM 1070 N N . ASP A 1 66 ? 33.214 17.910 -1.105 1.00 9.93 187 ASP A N 1
ATOM 1071 C CA . ASP A 1 66 ? 34.285 18.794 -1.578 1.00 10.10 187 ASP A CA 1
ATOM 1072 C C . ASP A 1 66 ? 34.662 19.706 -0.396 1.00 9.32 187 ASP A C 1
ATOM 1073 O O . ASP A 1 66 ? 33.790 20.268 0.269 1.00 10.20 187 ASP A O 1
ATOM 1082 N N . ASN A 1 67 ? 35.947 19.859 -0.160 1.00 8.92 188 ASN A N 1
ATOM 1083 C CA . ASN A 1 67 ? 36.475 20.736 0.853 1.00 7.57 188 ASN A CA 1
ATOM 1084 C C . ASN A 1 67 ? 36.211 20.290 2.268 1.00 7.42 188 ASN A C 1
ATOM 1085 O O . ASN A 1 67 ? 36.415 21.057 3.220 1.00 7.87 188 ASN A O 1
ATOM 1096 N N . GLY A 1 68 ? 35.885 19.005 2.447 1.00 7.95 189 GLY A N 1
ATOM 1097 C CA . GLY A 1 68 ? 35.892 18.377 3.747 1.00 7.95 189 GLY A CA 1
ATOM 1098 C C . GLY A 1 68 ? 34.508 17.964 4.223 1.00 7.81 189 GLY A C 1
ATOM 1099 O O . GLY A 1 68 ? 33.581 18.770 4.229 1.00 8.71 189 GLY A O 1
ATOM 1103 N N . GLY A 1 69 ? 34.451 16.743 4.744 1.00 8.26 190 GLY A N 1
ATOM 1104 C CA . GLY A 1 69 ? 33.265 16.167 5.333 1.00 8.48 190 GLY A CA 1
ATOM 1105 C C . GLY A 1 69 ? 32.921 14.820 4.688 1.00 7.63 190 GLY A C 1
ATOM 1106 O O . GLY A 1 69 ? 33.468 14.456 3.647 1.00 7.58 190 GLY A O 1
ATOM 1110 N N . PHE A 1 70 ? 31.993 14.120 5.342 1.00 7.19 191 PHE A N 1
ATOM 1111 C CA . PHE A 1 70 ? 31.717 12.730 4.989 1.00 7.14 191 PHE A CA 1
ATOM 1112 C C . PHE A 1 70 ? 30.226 12.439 5.139 1.00 7.56 191 PHE A C 1
ATOM 1113 O O . PHE A 1 70 ? 29.575 12.999 6.039 1.00 8.38 191 PHE A O 1
ATOM 1130 N N . TYR A 1 71 ? 29.709 11.499 4.356 1.00 7.31 192 TYR A N 1
ATOM 1131 C CA . TYR A 1 71 ? 28.362 11.010 4.545 1.00 8.07 192 TYR A CA 1
ATOM 1132 C C . TYR A 1 71 ? 28.204 9.601 3.982 1.00 7.56 192 TYR A C 1
ATOM 1133 O O . TYR A 1 71 ? 28.917 9.209 3.078 1.00 8.35 192 TYR A O 1
ATOM 1166 N N . ILE A 1 72 ? 27.198 8.894 4.498 1.00 7.79 193 ILE A N 1
ATOM 1167 C CA . ILE A 1 72 ? 26.738 7.648 3.907 1.00 8.19 193 ILE A CA 1
ATOM 1168 C C . ILE A 1 72 ? 25.420 7.833 3.159 1.00 9.19 193 ILE A C 1
ATOM 1169 O O . ILE A 1 72 ? 25.245 7.330 2.055 1.00 10.84 193 ILE A O 1
ATOM 1185 N N . SER A 1 73 ? 24.526 8.601 3.768 1.00 10.47 194 SER A N 1
ATOM 1186 C CA . SER A 1 73 ? 23.349 9.126 3.118 1.00 12.65 194 SER A CA 1
ATOM 1187 C C . SER A 1 73 ? 23.375 10.658 3.062 1.00 13.37 194 SER A C 1
ATOM 1188 O O . SER A 1 73 ? 23.793 11.290 4.031 1.00 12.54 194 SER A O 1
ATOM 1196 N N . PRO A 1 74 ? 22.976 11.262 1.942 1.00 16.15 195 PRO A N 1
ATOM 1197 C CA . PRO A 1 74 ? 22.965 12.731 1.851 1.00 17.99 195 PRO A CA 1
ATOM 1198 C C . PRO A 1 74 ? 22.075 13.372 2.889 1.00 17.11 195 PRO A C 1
ATOM 1199 O O . PRO A 1 74 ? 22.159 14.595 3.127 1.00 21.93 195 PRO A O 1
ATOM 1210 N N . ARG A 1 75 ? 21.192 12.617 3.511 1.00 18.38 196 ARG A N 1
ATOM 1211 C CA . ARG A 1 75 ? 20.309 13.146 4.534 1.00 18.89 196 ARG A CA 1
ATOM 1212 C C . ARG A 1 75 ? 21.053 13.708 5.717 1.00 17.83 196 ARG A C 1
ATOM 1213 O O . ARG A 1 75 ? 20.521 14.548 6.447 1.00 19.49 196 ARG A O 1
ATOM 1234 N N . ILE A 1 76 ? 22.276 13.225 5.982 1.00 14.90 197 ILE A N 1
ATOM 1235 C CA . ILE A 1 76 ? 23.024 13.725 7.109 1.00 13.56 197 ILE A CA 1
ATOM 1236 C C . ILE A 1 76 ? 24.524 13.633 6.832 1.00 10.82 197 ILE A C 1
ATOM 1237 O O . ILE A 1 76 ? 25.034 12.571 6.471 1.00 9.94 197 ILE A O 1
ATOM 1253 N N . THR A 1 77 ? 25.200 14.750 6.929 1.00 9.96 198 THR A N 1
ATOM 1254 C CA . THR A 1 77 ? 26.649 14.800 6.704 1.00 9.50 198 THR A CA 1
ATOM 1255 C C . THR A 1 77 ? 27.359 15.158 8.009 1.00 8.80 198 THR A C 1
ATOM 1256 O O . THR A 1 77 ? 26.765 15.639 8.966 1.00 10.20 198 THR A O 1
ATOM 1267 N N . PHE A 1 78 ? 28.686 14.917 8.018 1.00 7.96 199 PHE A N 1
ATOM 1268 C CA . PHE A 1 78 ? 29.519 15.104 9.190 1.00 8.13 199 PHE A CA 1
ATOM 1269 C C . PHE A 1 78 ? 30.814 15.818 8.805 1.00 8.07 199 PHE A C 1
ATOM 1270 O O . PHE A 1 78 ? 31.353 15.613 7.717 1.00 8.86 199 PHE A O 1
ATOM 1287 N N . PRO A 1 79 ? 31.367 16.603 9.746 1.00 7.99 200 PRO A N 1
ATOM 1288 C CA . PRO A 1 79 ? 32.646 17.266 9.411 1.00 8.15 200 PRO A CA 1
ATOM 1289 C C . PRO A 1 79 ? 33.849 16.355 9.513 1.00 7.26 200 PRO A C 1
ATOM 1290 O O . PRO A 1 79 ? 34.953 16.723 9.023 1.00 7.54 200 PRO A O 1
ATOM 1301 N N . GLY A 1 80 ? 33.712 15.182 10.092 1.00 7.56 201 GLY A N 1
ATOM 1302 C CA . GLY A 1 80 ? 34.818 14.254 10.256 1.00 6.67 201 GLY A CA 1
ATOM 1303 C C . GLY A 1 80 ? 34.325 12.837 10.502 1.00 6.45 201 GLY A C 1
ATOM 1304 O O . GLY A 1 80 ? 33.165 12.593 10.799 1.00 7.05 201 GLY A O 1
ATOM 1308 N N . LEU A 1 81 ? 35.269 11.893 10.380 1.00 6.37 202 LEU A N 1
ATOM 1309 C CA . LEU A 1 81 ? 34.950 10.492 10.649 1.00 6.49 202 LEU A CA 1
ATOM 1310 C C . LEU A 1 81 ? 34.671 10.256 12.120 1.00 6.69 202 LEU A C 1
ATOM 1311 O O . LEU A 1 81 ? 33.878 9.348 12.458 1.00 6.90 202 LEU A O 1
ATOM 1327 N N . HIS A 1 82 ? 35.266 11.034 13.039 1.00 7.16 203 HIS A N 1
ATOM 1328 C CA . HIS A 1 82 ? 34.907 10.847 14.461 1.00 7.71 203 HIS A CA 1
ATOM 1329 C C . HIS A 1 82 ? 33.423 11.072 14.676 1.00 7.87 203 HIS A C 1
ATOM 1330 O O . HIS A 1 82 ? 32.749 10.309 15.382 1.00 7.64 203 HIS A O 1
ATOM 1344 N N . GLU A 1 83 ? 32.901 12.168 14.094 1.00 7.71 204 GLU A N 1
ATOM 1345 C CA . GLU A 1 83 ? 31.478 12.471 14.236 1.00 7.60 204 GLU A CA 1
ATOM 1346 C C . GLU A 1 83 ? 30.612 11.407 13.575 1.00 7.27 204 GLU A C 1
ATOM 1347 O O . GLU A 1 83 ? 29.538 11.040 14.095 1.00 7.42 204 GLU A O 1
ATOM 1359 N N . LEU A 1 84 ? 31.023 10.937 12.400 1.00 6.92 205 LEU A N 1
ATOM 1360 C CA . LEU A 1 84 ? 30.270 9.883 11.688 1.00 6.51 205 LEU A CA 1
ATOM 1361 C C . LEU A 1 84 ? 30.191 8.625 12.554 1.00 6.50 205 LEU A C 1
ATOM 1362 O O . LEU A 1 84 ? 29.105 8.037 12.744 1.00 6.63 205 LEU A O 1
ATOM 1378 N N . VAL A 1 85 ? 31.345 8.191 13.087 1.00 6.58 206 VAL A N 1
ATOM 1379 C CA . VAL A 1 85 ? 31.374 6.972 13.918 1.00 6.58 206 VAL A CA 1
ATOM 1380 C C . VAL A 1 85 ? 30.528 7.162 15.153 1.00 6.79 206 VAL A C 1
ATOM 1381 O O . VAL A 1 85 ? 29.745 6.285 15.548 1.00 6.99 206 VAL A O 1
ATOM 1394 N N . ARG A 1 86 ? 30.651 8.299 15.830 1.00 7.56 207 ARG A N 1
ATOM 1395 C CA . ARG A 1 86 ? 29.828 8.542 17.030 1.00 8.23 207 ARG A CA 1
ATOM 1396 C C . ARG A 1 86 ? 28.349 8.474 16.697 1.00 7.73 207 ARG A C 1
ATOM 1397 O O . ARG A 1 86 ? 27.544 7.898 17.441 1.00 7.81 207 ARG A O 1
ATOM 1436 N N . HIS A 1 87 ? 27.948 9.097 15.573 1.00 7.24 208 HIS A N 1
ATOM 1437 C CA . HIS A 1 87 ? 26.529 9.112 15.193 1.00 7.43 208 HIS A CA 1
ATOM 1438 C C . HIS A 1 87 ? 25.963 7.716 15.020 1.00 6.83 208 HIS A C 1
ATOM 1439 O O . HIS A 1 87 ? 24.884 7.385 15.567 1.00 7.56 208 HIS A O 1
ATOM 1453 N N . TYR A 1 88 ? 26.680 6.869 14.273 1.00 6.20 209 TYR A N 1
ATOM 1454 C CA . TYR A 1 88 ? 26.193 5.528 13.950 1.00 6.42 209 TYR A CA 1
ATOM 1455 C C . TYR A 1 88 ? 26.486 4.503 15.040 1.00 6.19 209 TYR A C 1
ATOM 1456 O O . TYR A 1 88 ? 25.964 3.379 14.984 1.00 6.97 209 TYR A O 1
ATOM 1474 N N . THR A 1 89 ? 27.243 4.899 16.068 1.00 7.03 210 THR A N 1
ATOM 1475 C CA . THR A 1 89 ? 27.316 4.134 17.330 1.00 7.02 210 THR A CA 1
ATOM 1476 C C . THR A 1 89 ? 26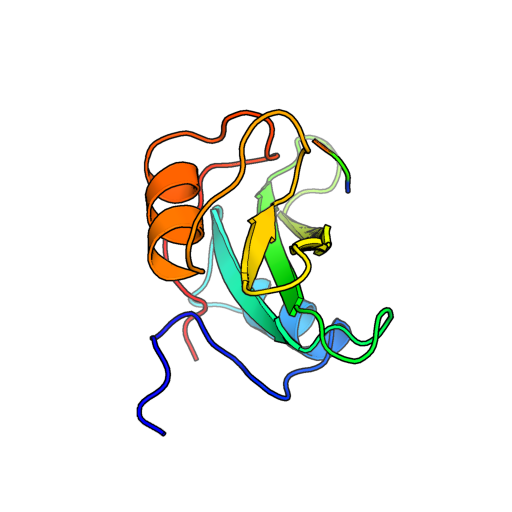.086 4.427 18.177 1.00 7.35 210 THR A C 1
ATOM 1477 O O . THR A 1 89 ? 25.484 3.512 18.766 1.00 8.07 210 THR A O 1
ATOM 1488 N N . ASN A 1 90 ? 25.642 5.677 18.210 1.00 8.34 211 ASN A N 1
ATOM 1489 C CA . ASN A 1 90 ? 24.475 6.079 18.989 1.00 9.15 211 ASN A CA 1
ATOM 1490 C C . ASN A 1 90 ? 23.161 5.609 18.373 1.00 9.14 211 ASN A C 1
ATOM 1491 O O . ASN A 1 90 ? 22.209 5.323 19.145 1.00 10.38 211 ASN A O 1
ATOM 1502 N N . ALA A 1 91 ? 23.035 5.596 17.067 1.00 8.39 212 ALA A N 1
ATOM 1503 C CA . ALA A 1 91 ? 21.794 5.205 16.379 1.00 8.07 212 ALA A CA 1
ATOM 1504 C C . ALA A 1 91 ? 22.166 4.541 15.045 1.00 8.78 212 ALA A C 1
ATOM 1505 O O . ALA A 1 91 ? 23.069 4.987 14.333 1.00 8.94 212 ALA A O 1
ATOM 1512 N N . SER A 1 92 ? 21.435 3.486 14.692 1.00 7.89 213 SER A N 1
ATOM 1513 C CA . SER A 1 92 ? 21.664 2.885 13.375 1.00 7.80 213 SER A CA 1
ATOM 1514 C C . SER A 1 92 ? 21.313 3.856 12.276 1.00 7.84 213 SER A C 1
ATOM 1515 O O . SER A 1 92 ? 22.003 3.943 11.252 1.00 7.95 213 SER A O 1
ATOM 1523 N N . ASP A 1 93 ? 20.200 4.596 12.446 1.00 7.95 214 ASP A N 1
ATOM 1524 C CA . ASP A 1 93 ? 19.851 5.677 11.524 1.00 9.32 214 ASP A CA 1
ATOM 1525 C C . ASP A 1 93 ? 19.955 5.265 10.076 1.00 9.77 214 ASP A C 1
ATOM 1526 O O . ASP A 1 93 ? 20.458 6.008 9.222 1.00 10.80 214 ASP A O 1
ATOM 1535 N N . GLY A 1 94 ? 19.412 4.091 9.747 1.00 9.31 215 GLY A N 1
ATOM 1536 C CA . GLY A 1 94 ? 19.396 3.563 8.407 1.00 9.69 215 GLY A CA 1
ATOM 1537 C C . GLY A 1 94 ? 20.376 2.444 8.140 1.00 9.01 215 GLY A C 1
ATOM 1538 O O . GLY A 1 94 ? 20.177 1.659 7.192 1.00 9.21 215 GLY A O 1
ATOM 1542 N N . LEU A 1 95 ? 21.473 2.360 8.906 1.00 8.28 216 LEU A N 1
ATOM 1543 C CA . LEU A 1 95 ? 22.391 1.228 8.741 1.00 8.48 216 LEU A CA 1
ATOM 1544 C C . LEU A 1 95 ? 21.709 -0.083 9.162 1.00 8.38 216 LEU A C 1
ATOM 1545 O O . LEU A 1 95 ? 20.749 -0.088 9.926 1.00 8.37 216 LEU A O 1
ATOM 1574 N N . CYS A 1 96 ? 22.312 -1.189 8.763 1.00 8.98 217 CYS A N 1
ATOM 1575 C CA . CYS A 1 96 ? 21.828 -2.512 9.135 1.00 11.35 217 CYS A CA 1
ATOM 1576 C C . CYS A 1 96 ? 21.861 -2.782 10.634 1.00 8.70 217 CYS A C 1
ATOM 1577 O O . CYS A 1 96 ? 21.086 -3.624 11.118 1.00 9.45 217 CYS A O 1
ATOM 1584 N N . THR A 1 97 ? 22.791 -2.161 11.331 1.00 8.65 218 THR A N 1
ATOM 1585 C CA . THR A 1 97 ? 23.027 -2.364 12.762 1.00 8.38 218 THR A CA 1
ATOM 1586 C C . THR A 1 97 ? 23.712 -1.131 13.333 1.00 8.27 218 THR A C 1
ATOM 1587 O O . THR A 1 97 ? 24.241 -0.331 12.552 1.00 9.15 218 THR A O 1
ATOM 1598 N N . ARG A 1 98 ? 23.745 -0.966 14.652 1.00 8.02 219 ARG A N 1
ATOM 1599 C CA . ARG A 1 98 ? 24.590 0.065 15.236 1.00 7.71 219 ARG A CA 1
ATOM 1600 C C . ARG A 1 98 ? 26.055 -0.364 15.187 1.00 7.40 219 ARG A C 1
ATOM 1601 O O . ARG A 1 98 ? 26.384 -1.544 15.338 1.00 8.69 219 ARG A O 1
ATOM 1640 N N . LEU A 1 99 ? 26.949 0.603 15.032 1.00 7.08 220 LEU A N 1
ATOM 1641 C CA . LEU A 1 99 ? 28.389 0.314 15.180 1.00 6.67 220 LEU A CA 1
ATOM 1642 C C . LEU A 1 99 ? 28.646 0.030 16.656 1.00 6.96 220 LEU A C 1
ATOM 1643 O O . LEU A 1 99 ? 28.301 0.860 17.505 1.00 8.43 220 LEU A O 1
ATOM 165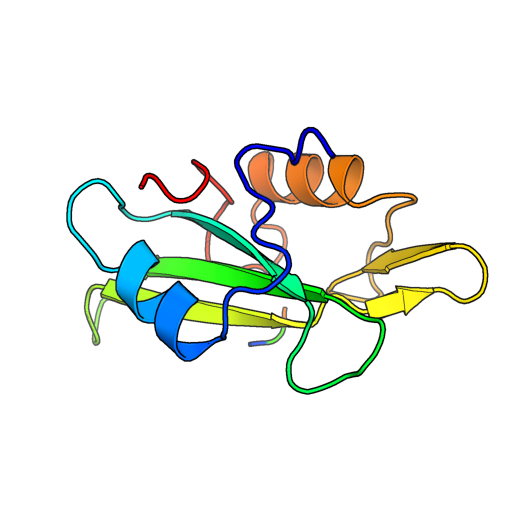9 N N . SER A 1 100 ? 29.260 -1.102 16.956 1.00 7.37 221 SER A N 1
ATOM 1660 C CA . SER A 1 100 ? 29.529 -1.494 18.340 1.00 7.76 221 SER A CA 1
ATOM 1661 C C . SER A 1 100 ? 31.007 -1.404 18.622 1.00 8.66 221 SER A C 1
ATOM 1662 O O . SER A 1 100 ? 31.567 -0.287 18.790 1.00 12.85 221 SER A O 1
ATOM 1670 N N . ARG A 1 101 ? 31.765 -2.473 18.464 1.00 7.55 222 ARG A N 1
ATOM 1671 C CA . ARG A 1 101 ? 33.207 -2.412 18.792 1.00 6.87 222 ARG A CA 1
ATOM 1672 C C . ARG A 1 101 ? 34.027 -2.488 17.513 1.00 6.90 222 ARG A C 1
ATOM 1673 O O . ARG A 1 101 ? 33.755 -3.258 16.591 1.00 7.14 222 ARG A O 1
ATOM 1694 N N . PRO A 1 102 ? 35.158 -1.768 17.514 1.00 7.12 223 PRO A N 1
ATOM 1695 C CA . PRO A 1 102 ? 36.116 -1.946 16.417 1.00 7.07 223 PRO A CA 1
ATOM 1696 C C . PRO A 1 102 ? 36.574 -3.394 16.320 1.00 6.54 223 PRO A C 1
ATOM 1697 O O . PRO A 1 102 ? 36.651 -4.138 17.316 1.00 7.15 223 PRO A O 1
ATOM 1708 N N . CYS A 1 103 ? 36.911 -3.804 15.090 1.00 6.78 224 CYS A N 1
ATOM 1709 C CA . CYS A 1 103 ? 37.487 -5.113 14.816 1.00 7.07 224 CYS A CA 1
ATOM 1710 C C . CYS A 1 103 ? 38.649 -5.391 15.797 1.00 6.88 224 CYS A C 1
ATOM 1711 O O . CYS A 1 103 ? 39.570 -4.591 15.916 1.00 7.83 224 CYS A O 1
ATOM 1718 N N . GLN A 1 104 ? 38.584 -6.552 16.451 1.00 7.43 225 GLN A N 1
ATOM 1719 C CA . GLN A 1 104 ? 39.634 -7.033 17.332 1.00 8.41 225 GLN A CA 1
ATOM 1720 C C . GLN A 1 104 ? 40.591 -7.957 16.559 1.00 8.90 225 GLN A C 1
ATOM 1721 O O . GLN A 1 104 ? 40.152 -8.778 15.751 1.00 9.70 225 GLN A O 1
ATOM 1735 N N . THR A 1 105 ? 41.875 -7.770 16.824 1.00 9.71 226 THR A N 1
ATOM 1736 C CA . THR A 1 105 ? 42.909 -8.467 16.069 1.00 10.64 226 THR A CA 1
ATOM 1737 C C . THR A 1 105 ? 43.910 -9.198 16.954 1.00 11.07 226 THR A C 1
ATOM 1738 O O . THR A 1 105 ? 44.749 -9.940 16.378 1.00 11.57 226 THR A O 1
ATOM 1776 N N . GLU B 2 3 ? 26.010 -1.943 0.422 1.00 6.84 253 GLU B N 1
ATOM 1777 C CA . GLU B 2 3 ? 24.709 -1.599 0.954 1.00 6.94 253 GLU B CA 1
ATOM 1778 C C . GLU B 2 3 ? 24.534 -0.073 0.890 1.00 7.18 253 GLU B C 1
ATOM 1779 O O . GLU B 2 3 ? 25.495 0.679 0.911 1.00 7.63 253 GLU B O 1
ATOM 1791 N N . GLU B 2 4 ? 23.260 0.306 0.879 1.00 7.65 254 GLU B N 1
ATOM 1792 C CA . GLU B 2 4 ? 22.807 1.685 0.955 1.00 8.24 254 GLU B CA 1
ATOM 1793 C C . GLU B 2 4 ? 21.924 1.833 2.212 1.00 8.76 254 GLU B C 1
ATOM 1794 O O . GLU B 2 4 ? 21.177 0.919 2.573 1.00 10.02 254 GLU B O 1
ATOM 1806 N N . ILE B 2 5 ? 21.943 3.013 2.802 1.00 8.82 255 ILE B N 1
ATOM 1807 C CA . ILE B 2 5 ? 20.859 3.371 3.727 1.00 8.90 255 ILE B CA 1
ATOM 1808 C C . ILE B 2 5 ? 19.554 3.524 2.943 1.00 9.67 255 ILE B C 1
ATOM 1809 O O . ILE B 2 5 ? 19.583 4.169 1.870 1.00 10.57 255 ILE B O 1
#

Solvent-accessible surface area: 6446 Å² total

Organism: Homo sapiens (NCBI:txid9606)

InterPro domains:
  IPR000719 Protein kinase domain [PS50011] (245-498)
  IPR000980 SH2 domain [PF00017] (127-209)
  IPR000980 SH2 domain [PS50001] (127-224)
  IPR000980 SH2 domain [SM00252] (125-215)
  IPR001245 Serine-threonine/tyrosine-protein kinase, catalytic domain [PF07714] (245-493)
  IPR001245 Serine-threonine/tyrosine-protein kinase, catalytic domain [PR00109] (316-329)
  IPR001245 Serine-threonine/tyrosine-protein kinase, catalytic domain [PR00109] (354-372)
  IPR001245 Serine-threonine/tyrosine-protein kinase, catalytic domain [PR00109] (402-412)
  IPR001245 Serine-threonine/tyrosine-protein kinase, catalytic domain [PR00109] (421-443)
  IPR001245 Serine-threonine/tyrosine-protein kinase, catalytic domain [PR00109] (465-487)
  IPR001452 SH3 domain [PF00018] (67-112)
  IPR001452 SH3 domain [PR00452] (64-74)
  IPR001452 SH3 domain [PR00452] (78-93)
  IPR001452 SH3 domain [PR00452] (94-103)
  IPR001452 SH3 domain [PR00452] (107-119)
  IPR001452 SH3 domain [PS50002] (61-121)
  IPR001452 SH3 domain [SM00326] (64-120)
  IPR008266 Tyrosine-protein kinase, active site [PS00109] (360-372)
  IPR011009 Protein kinase-like domain superfamily [SSF56112] (231-500)
  IPR017441 Protein kinase, ATP binding site [PS00107] (251-273)